Protein AF-A0A9P4U9A2-F1 (afdb_monomer)

Solvent-accessible surface area (backbone atoms only — not comparable to full-atom values): 6179 Å² total; per-residue (Å²): 123,96,79,44,73,64,59,54,56,52,58,52,50,50,51,58,50,47,57,53,48,31,70,70,30,46,90,74,76,46,86,56,72,49,79,70,77,76,58,55,57,68,71,90,32,70,86,31,84,84,61,75,73,58,88,86,41,93,58,47,94,47,39,70,64,50,41,39,43,41,56,56,52,72,94,65,78,58,42,54,50,68,63,49,51,52,52,51,51,56,44,56,73,67,67,59,70,60,62,85

Nearest PDB structures (foldseek):
  5cpb-assembly1_B  TM=4.086E-01  e=3.428E+00  Mycobacterium tuberculosis
  2qhx-assembly1_C  TM=4.168E-01  e=8.628E+00  Leishmania major

pLDDT: mean 91.44, std 7.55, range [52.72, 98.25]

Structure (mmCIF, N/CA/C/O backbone):
data_AF-A0A9P4U9A2-F1
#
_entry.id   AF-A0A9P4U9A2-F1
#
loop_
_atom_site.group_PDB
_atom_site.id
_atom_site.type_symbol
_atom_site.label_atom_id
_atom_site.label_alt_id
_atom_site.label_comp_id
_atom_site.label_asym_id
_atom_site.label_entity_id
_atom_site.label_seq_id
_atom_site.pdbx_PDB_ins_code
_atom_site.Cartn_x
_atom_site.Cartn_y
_atom_site.Cartn_z
_atom_site.occupancy
_atom_site.B_iso_or_equiv
_atom_site.auth_seq_id
_atom_site.auth_comp_id
_atom_site.auth_asym_id
_atom_site.auth_atom_id
_atom_site.pdbx_PDB_model_num
ATOM 1 N N . MET A 1 1 ? -3.077 7.133 -17.697 1.00 52.72 1 MET A N 1
ATOM 2 C CA . MET A 1 1 ? -1.896 6.256 -17.504 1.00 52.72 1 MET A CA 1
ATOM 3 C C . MET A 1 1 ? -2.244 4.885 -18.072 1.00 52.72 1 MET A C 1
ATOM 5 O O . MET A 1 1 ? -2.992 4.159 -17.432 1.00 52.72 1 MET A O 1
ATOM 9 N N . LEU A 1 2 ? -1.805 4.577 -19.296 1.00 57.62 2 LEU A N 1
ATOM 10 C CA . LEU A 1 2 ? -2.383 3.511 -20.139 1.00 57.62 2 LEU A CA 1
ATOM 11 C C . LEU A 1 2 ? -2.090 2.068 -19.661 1.00 57.62 2 LEU A C 1
ATOM 13 O O . LEU A 1 2 ? -2.616 1.118 -20.219 1.00 57.62 2 LEU A O 1
ATOM 17 N N . TRP A 1 3 ? -1.278 1.892 -18.615 1.00 72.56 3 TRP A N 1
ATOM 18 C CA . TRP A 1 3 ? -0.719 0.594 -18.195 1.00 72.56 3 TRP A CA 1
ATOM 19 C C . TRP A 1 3 ? -0.949 0.230 -16.724 1.00 72.56 3 TRP A C 1
ATOM 21 O O . TRP A 1 3 ? -0.46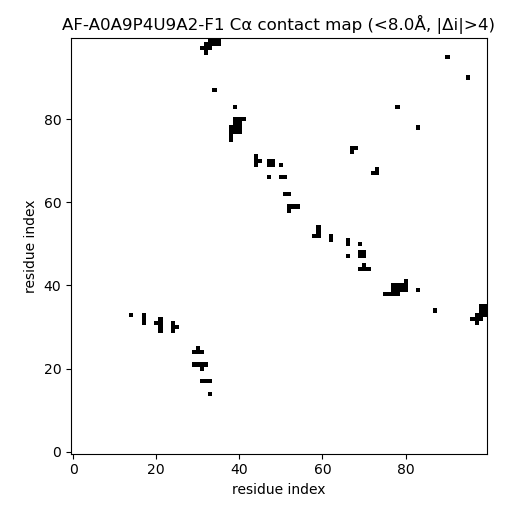5 -0.790 -16.252 1.00 72.56 3 TRP A O 1
ATOM 31 N N . GLN A 1 4 ? -1.719 1.028 -15.982 1.00 82.62 4 GLN A N 1
ATOM 32 C CA . GLN A 1 4 ? -2.180 0.671 -14.627 1.00 82.62 4 GLN A CA 1
ATOM 33 C C . GLN A 1 4 ? -3.577 0.031 -14.658 1.00 82.62 4 GLN A C 1
ATOM 35 O O . GLN A 1 4 ? -4.318 0.108 -13.681 1.00 82.62 4 GLN A O 1
ATOM 40 N N . VAL A 1 5 ? -3.952 -0.565 -15.795 1.00 86.50 5 VAL A N 1
ATOM 41 C CA . VAL A 1 5 ? -5.320 -1.025 -16.085 1.00 86.50 5 VAL A CA 1
ATOM 42 C C . VAL A 1 5 ? -5.785 -2.100 -15.109 1.00 86.50 5 VAL A C 1
ATOM 44 O O . VAL A 1 5 ? -6.959 -2.135 -14.777 1.00 86.50 5 VAL A O 1
ATOM 47 N N . THR A 1 6 ? -4.887 -2.937 -14.593 1.00 90.25 6 THR A N 1
ATOM 48 C CA . THR A 1 6 ? -5.224 -3.910 -13.543 1.00 90.25 6 THR A CA 1
ATOM 49 C C . THR A 1 6 ? -5.057 -3.310 -12.149 1.00 90.25 6 THR A C 1
ATOM 51 O O . THR A 1 6 ? -5.930 -3.444 -11.297 1.00 90.25 6 THR A O 1
ATOM 54 N N . TYR A 1 7 ? -3.964 -2.584 -11.915 1.00 90.31 7 TYR A N 1
ATOM 55 C CA . TYR A 1 7 ? -3.633 -2.034 -10.603 1.00 90.31 7 TYR A CA 1
ATOM 56 C C . TYR A 1 7 ? -4.675 -1.036 -10.079 1.00 90.31 7 TYR A C 1
ATOM 58 O O . TYR A 1 7 ? -5.090 -1.134 -8.925 1.00 90.31 7 TYR A O 1
ATOM 66 N N . ALA A 1 8 ? -5.108 -0.077 -10.904 1.00 91.88 8 ALA A N 1
ATOM 67 C CA . ALA A 1 8 ? -6.004 0.989 -10.462 1.00 91.88 8 ALA A CA 1
ATOM 68 C C . ALA A 1 8 ? -7.408 0.471 -10.086 1.00 91.88 8 ALA A C 1
ATOM 70 O O . ALA A 1 8 ? -7.862 0.793 -8.984 1.00 91.88 8 ALA A O 1
ATOM 71 N N . PRO A 1 9 ? -8.074 -0.382 -10.893 1.00 94.75 9 PRO A N 1
ATOM 72 C CA . PRO A 1 9 ? -9.318 -1.023 -10.477 1.00 94.75 9 PRO A CA 1
ATOM 73 C C . PRO A 1 9 ? -9.153 -1.874 -9.222 1.00 94.75 9 PRO A C 1
ATOM 75 O O . PRO A 1 9 ? -9.977 -1.753 -8.325 1.00 94.75 9 PRO A O 1
ATOM 78 N N . LEU A 1 10 ? -8.066 -2.650 -9.087 1.00 95.88 10 LEU A N 1
ATOM 79 C CA . LEU A 1 10 ? -7.815 -3.432 -7.869 1.00 95.88 10 LEU A CA 1
ATOM 80 C C . LEU A 1 10 ? -7.714 -2.537 -6.626 1.00 95.88 10 LEU A C 1
ATOM 82 O O . LEU A 1 10 ? -8.320 -2.834 -5.597 1.00 95.88 10 LEU A O 1
ATOM 86 N N . LYS A 1 11 ? -6.989 -1.414 -6.714 1.00 94.62 11 LYS A N 1
ATOM 87 C CA . LYS A 1 11 ? -6.915 -0.435 -5.620 1.00 94.62 11 LYS A CA 1
ATOM 88 C C . LYS A 1 11 ? -8.280 0.162 -5.287 1.00 94.62 11 LYS A C 1
ATOM 90 O O . LYS A 1 11 ? -8.571 0.342 -4.109 1.00 94.62 11 LYS A O 1
ATOM 95 N N . ARG A 1 12 ? -9.132 0.400 -6.287 1.00 94.75 12 ARG A N 1
ATOM 96 C CA . ARG A 1 12 ? -10.502 0.877 -6.072 1.00 94.75 12 ARG A CA 1
ATOM 97 C C . ARG A 1 12 ? -11.400 -0.189 -5.440 1.00 94.75 12 ARG A C 1
ATOM 99 O O . ARG A 1 12 ? -12.172 0.125 -4.538 1.00 94.75 12 ARG A O 1
ATOM 106 N N . SER A 1 13 ? -11.282 -1.446 -5.861 1.00 97.00 13 SER A N 1
ATOM 107 C CA . SER A 1 13 ? -12.027 -2.573 -5.288 1.00 97.00 13 SER A CA 1
ATOM 108 C C . SER A 1 13 ? -11.717 -2.779 -3.805 1.00 97.00 13 SER A C 1
ATOM 110 O O . SER A 1 13 ? -12.618 -3.121 -3.043 1.00 97.00 13 SER A O 1
ATOM 112 N N . LEU A 1 14 ? -10.481 -2.507 -3.369 1.00 96.62 14 LEU A N 1
ATOM 113 C CA . LEU A 1 14 ? -10.126 -2.527 -1.945 1.00 96.62 14 LEU A CA 1
ATOM 114 C C . LEU A 1 14 ? -10.901 -1.491 -1.120 1.00 96.62 14 LEU A C 1
ATOM 116 O O . LEU A 1 14 ? -11.171 -1.743 0.051 1.00 96.62 14 LEU A O 1
ATOM 120 N N . GLU A 1 15 ? -11.298 -0.359 -1.709 1.00 95.69 15 GLU A N 1
ATOM 121 C CA . GLU A 1 15 ? -12.148 0.615 -1.015 1.00 95.69 15 GLU A CA 1
ATOM 122 C C . GLU A 1 15 ? -13.538 0.038 -0.747 1.00 95.69 15 GLU A C 1
ATOM 124 O O . GLU A 1 15 ? -14.012 0.070 0.386 1.00 95.69 15 GLU A O 1
ATOM 129 N N . ILE A 1 16 ? -14.144 -0.575 -1.769 1.00 96.56 16 ILE A N 1
ATOM 130 C CA . ILE A 1 16 ? -15.455 -1.228 -1.659 1.00 96.56 16 ILE A CA 1
ATOM 131 C C . ILE A 1 16 ? -15.397 -2.355 -0.621 1.00 96.56 16 ILE A C 1
ATOM 133 O O . ILE A 1 16 ? -16.291 -2.479 0.218 1.00 96.56 16 ILE A O 1
ATOM 137 N N . LEU A 1 17 ? -14.334 -3.163 -0.644 1.00 97.00 17 LEU A N 1
ATOM 138 C CA . LEU A 1 17 ? -14.119 -4.218 0.343 1.00 97.00 17 LEU A CA 1
ATOM 139 C C . LEU A 1 17 ? -14.014 -3.644 1.764 1.00 97.00 17 LEU A C 1
ATOM 141 O O . LEU A 1 17 ? -14.680 -4.138 2.673 1.00 97.00 17 LEU A O 1
ATOM 145 N N . GLY A 1 18 ? -13.220 -2.588 1.953 1.00 96.50 18 GLY A N 1
ATOM 146 C CA . GLY A 1 18 ? -13.058 -1.919 3.244 1.00 96.50 18 GLY A CA 1
ATOM 147 C C . GLY A 1 18 ? -14.371 -1.359 3.795 1.00 96.50 18 GLY A C 1
ATOM 148 O O . GLY A 1 18 ? -14.640 -1.496 4.989 1.00 96.50 18 GLY A O 1
ATOM 149 N N . ASP A 1 19 ? -15.217 -0.792 2.933 1.00 95.19 19 ASP A N 1
ATOM 150 C CA . ASP A 1 19 ? -16.529 -0.264 3.317 1.00 95.19 19 ASP A CA 1
ATOM 151 C C . ASP A 1 19 ? -17.491 -1.365 3.774 1.00 95.19 19 ASP A C 1
ATOM 153 O O . ASP A 1 19 ? -18.146 -1.224 4.810 1.00 95.19 19 ASP A O 1
ATOM 157 N N . ASN A 1 20 ? -17.508 -2.499 3.071 1.00 97.06 20 ASN A N 1
ATOM 158 C CA . ASN A 1 20 ? -18.311 -3.655 3.464 1.00 97.06 20 ASN A CA 1
ATOM 159 C C . ASN A 1 20 ? -17.834 -4.258 4.791 1.00 97.06 20 ASN A C 1
ATOM 161 O O . ASN A 1 20 ? -18.646 -4.5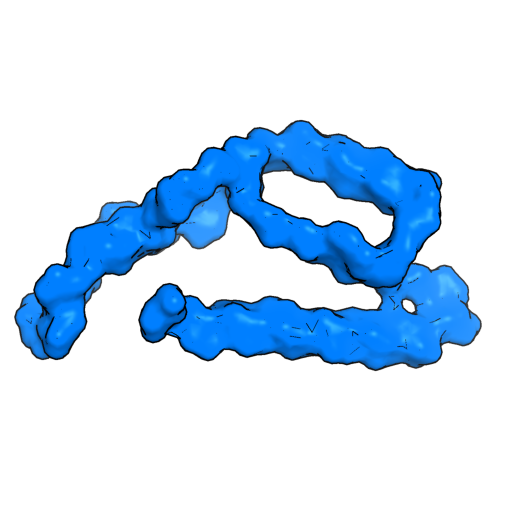07 5.686 1.00 97.06 20 ASN A O 1
ATOM 165 N N . LEU A 1 21 ? -16.521 -4.458 4.948 1.00 97.81 21 LEU A N 1
ATOM 166 C CA . LEU A 1 21 ? -15.946 -5.003 6.180 1.00 97.81 21 LEU A CA 1
ATOM 167 C C . LEU A 1 21 ? -16.255 -4.115 7.382 1.00 97.81 21 LEU A C 1
ATOM 169 O O . LEU A 1 21 ? -16.576 -4.628 8.449 1.00 97.81 21 LEU A O 1
ATOM 173 N N . ARG A 1 22 ? -16.233 -2.790 7.213 1.00 96.31 22 ARG A N 1
ATOM 174 C CA . ARG A 1 22 ? -16.550 -1.858 8.297 1.00 96.31 22 ARG A CA 1
ATOM 175 C C . ARG A 1 22 ? -17.957 -2.070 8.842 1.00 96.31 22 ARG A C 1
ATOM 177 O O . ARG A 1 22 ? -18.116 -2.177 10.049 1.00 96.31 22 ARG A O 1
ATOM 184 N N . LEU A 1 23 ? -18.961 -2.189 7.974 1.00 96.12 23 LEU A N 1
ATOM 185 C CA . LEU A 1 23 ? -20.343 -2.420 8.408 1.00 96.12 23 LEU A CA 1
ATOM 186 C C . LEU A 1 23 ? -20.515 -3.780 9.096 1.00 96.12 23 LEU A C 1
ATOM 188 O O . LEU A 1 23 ? -21.256 -3.893 10.068 1.00 96.12 23 LEU A O 1
ATOM 192 N N . LYS A 1 24 ? -19.830 -4.815 8.601 1.00 97.44 24 LYS A N 1
ATOM 193 C CA . LYS A 1 24 ? -19.962 -6.184 9.119 1.00 97.44 24 LYS A CA 1
ATOM 194 C C . LYS A 1 24 ? -19.189 -6.428 10.413 1.00 97.44 24 LYS A C 1
ATOM 196 O O . LYS A 1 24 ? -19.595 -7.283 11.191 1.00 97.44 24 LYS A O 1
ATOM 201 N N . LEU A 1 25 ? -18.098 -5.697 10.641 1.00 97.88 25 LEU A N 1
ATOM 202 C CA . LEU A 1 25 ? -17.199 -5.919 11.774 1.00 97.88 25 LEU A CA 1
ATOM 203 C C . LEU A 1 25 ? -17.453 -4.995 12.977 1.00 97.88 25 LEU A C 1
ATOM 205 O O . LEU A 1 25 ? -16.960 -5.278 14.069 1.00 97.88 25 LEU A O 1
ATOM 209 N N . VAL A 1 26 ? -18.279 -3.954 12.820 1.00 96.19 26 VAL A N 1
ATOM 210 C CA . VAL A 1 26 ? -18.716 -3.075 13.925 1.00 96.19 26 VAL A CA 1
ATOM 211 C C . VAL A 1 26 ? -19.288 -3.842 15.130 1.00 96.19 26 VAL A C 1
ATOM 213 O O . VAL A 1 26 ? -18.865 -3.532 16.244 1.00 96.19 26 VAL A O 1
ATOM 216 N N . PRO A 1 27 ? -20.162 -4.864 14.975 1.00 97.62 27 PRO A N 1
ATOM 217 C CA . PRO A 1 27 ? -20.700 -5.619 16.115 1.00 97.62 27 PRO A CA 1
ATOM 218 C C . PRO A 1 27 ? -19.640 -6.357 16.943 1.00 97.62 27 PRO A C 1
ATOM 220 O O . PRO A 1 27 ? -19.888 -6.698 18.094 1.00 97.62 27 PRO A O 1
ATOM 223 N N . PHE A 1 28 ? -18.456 -6.586 16.373 1.00 97.81 28 PHE A N 1
ATOM 224 C CA . PHE A 1 28 ? -17.335 -7.250 17.036 1.00 97.81 28 PHE A CA 1
ATOM 225 C C . PHE A 1 28 ? -16.343 -6.256 17.661 1.00 97.81 28 PHE A C 1
ATOM 227 O O . PHE A 1 28 ? -15.276 -6.659 18.113 1.00 97.81 28 PHE A O 1
ATOM 234 N N . GLY A 1 29 ? -16.648 -4.952 17.652 1.00 96.19 29 GLY A N 1
ATOM 235 C CA . GLY A 1 29 ? -15.751 -3.913 18.165 1.00 96.19 29 GLY A CA 1
ATOM 236 C C . GLY A 1 29 ? -14.496 -3.692 17.311 1.00 96.19 29 GLY A C 1
ATOM 237 O O . GLY A 1 29 ? -13.541 -3.069 17.770 1.00 96.19 29 GLY A O 1
ATOM 238 N N . VAL A 1 30 ? -14.471 -4.186 16.068 1.00 96.75 30 VAL A N 1
ATOM 239 C CA . VAL A 1 30 ? -13.309 -4.080 15.175 1.00 96.75 30 VAL A CA 1
ATOM 240 C C . VAL A 1 30 ? -13.444 -2.857 14.267 1.00 96.75 30 VAL A C 1
ATOM 242 O O . VAL A 1 30 ? -14.376 -2.746 13.468 1.00 96.75 30 VAL A O 1
ATOM 245 N N . LYS A 1 31 ? -12.469 -1.942 14.344 1.00 94.62 31 LYS A N 1
ATOM 246 C CA . LYS A 1 31 ? -12.389 -0.760 13.474 1.00 94.62 31 LYS A CA 1
ATOM 247 C C . LYS A 1 31 ? -11.605 -1.079 12.199 1.00 94.62 31 LYS A C 1
ATOM 249 O O . LYS A 1 31 ? -10.423 -1.402 12.254 1.00 94.62 31 LYS A O 1
ATOM 254 N N . VAL A 1 32 ? -12.244 -0.901 11.042 1.00 96.38 32 VAL A N 1
ATOM 255 C CA . VAL A 1 32 ? -11.602 -1.019 9.722 1.00 96.38 32 VAL A CA 1
ATOM 256 C C . VAL A 1 32 ? -11.287 0.369 9.169 1.00 96.38 32 VAL A C 1
ATOM 258 O O . VAL A 1 32 ? -12.181 1.209 9.015 1.00 96.38 32 VAL A O 1
ATOM 261 N N . VAL A 1 33 ? -10.017 0.597 8.839 1.00 96.75 33 VAL A N 1
ATOM 262 C CA . VAL A 1 33 ? -9.499 1.863 8.309 1.00 96.75 33 VAL A CA 1
ATOM 263 C C . VAL A 1 33 ? -8.788 1.603 6.988 1.00 96.75 33 VAL A C 1
ATOM 265 O O . VAL A 1 33 ? -7.986 0.676 6.890 1.00 96.75 33 VAL A O 1
ATOM 268 N N . LEU A 1 34 ? -9.060 2.437 5.986 1.00 96.94 34 LEU A N 1
ATOM 269 C CA . LEU A 1 34 ? -8.331 2.421 4.724 1.00 96.94 34 LEU A CA 1
ATOM 270 C C . LEU A 1 34 ? -7.339 3.587 4.672 1.00 96.94 34 LEU A C 1
ATOM 272 O O . LEU A 1 34 ? -7.744 4.745 4.737 1.00 96.94 34 LEU A O 1
ATOM 276 N N . ILE A 1 35 ? -6.057 3.270 4.508 1.00 96.88 35 ILE A N 1
ATOM 277 C CA . ILE A 1 35 ? -4.993 4.267 4.358 1.00 96.88 35 ILE A CA 1
ATOM 278 C C . ILE A 1 35 ? -4.711 4.460 2.866 1.00 96.88 35 ILE A C 1
ATOM 280 O O . ILE A 1 35 ? -4.312 3.520 2.174 1.00 96.88 35 ILE A O 1
ATOM 284 N N . ILE A 1 36 ? -4.916 5.675 2.369 1.00 94.44 36 ILE A N 1
ATOM 285 C CA . ILE A 1 36 ? -4.654 6.074 0.989 1.00 94.44 36 ILE A CA 1
ATOM 286 C C . ILE A 1 36 ? -3.231 6.606 0.898 1.00 94.44 36 ILE A C 1
ATOM 288 O O . ILE A 1 36 ? -2.897 7.701 1.343 1.00 94.44 36 ILE A O 1
ATOM 292 N N . THR A 1 37 ? -2.373 5.797 0.293 1.00 93.94 37 THR A N 1
ATOM 293 C C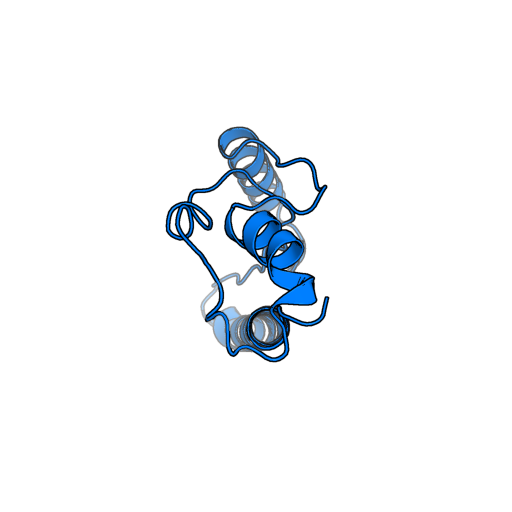A . THR A 1 37 ? -0.940 6.068 0.227 1.00 93.94 37 THR A CA 1
ATOM 294 C C . THR A 1 37 ? -0.557 6.731 -1.090 1.00 93.94 37 THR A C 1
ATOM 296 O O . THR A 1 37 ? -0.872 6.222 -2.166 1.00 93.94 37 THR A O 1
ATOM 299 N N . GLY A 1 38 ? 0.167 7.848 -0.994 1.00 91.38 38 GLY A N 1
ATOM 300 C CA . GLY A 1 38 ? 0.872 8.460 -2.121 1.00 91.38 38 GLY A CA 1
ATOM 301 C C . GLY A 1 38 ? 2.183 7.738 -2.458 1.00 91.38 38 GLY A C 1
ATOM 302 O O . GLY A 1 38 ? 2.354 6.548 -2.197 1.00 91.38 38 GLY A O 1
ATOM 303 N N . ALA A 1 39 ? 3.144 8.456 -3.038 1.00 92.12 39 ALA A N 1
ATOM 304 C CA . ALA A 1 39 ? 4.461 7.897 -3.334 1.00 92.12 39 ALA A CA 1
ATOM 305 C C . ALA A 1 39 ? 5.308 7.772 -2.052 1.00 92.12 39 ALA A C 1
ATOM 307 O O . ALA A 1 39 ? 5.657 8.772 -1.428 1.00 92.12 39 ALA A O 1
ATOM 308 N N . VAL A 1 40 ? 5.661 6.540 -1.672 1.00 94.81 40 VAL A N 1
ATOM 309 C CA . VAL A 1 40 ? 6.512 6.227 -0.509 1.00 94.81 40 VAL A CA 1
ATOM 310 C C . VAL A 1 40 ? 7.693 5.377 -0.964 1.00 94.81 40 VAL A C 1
ATOM 312 O O . VAL A 1 40 ? 7.554 4.504 -1.830 1.00 94.81 40 VAL A O 1
ATOM 315 N N . GLU A 1 41 ? 8.862 5.623 -0.384 1.00 93.56 41 GLU A N 1
ATOM 316 C CA . GLU A 1 41 ? 10.051 4.811 -0.608 1.00 93.56 41 GLU A CA 1
ATOM 317 C C . GLU A 1 41 ? 9.817 3.371 -0.144 1.00 93.56 41 GLU A C 1
ATOM 319 O O . GLU A 1 41 ? 9.568 3.082 1.025 1.00 93.56 41 GLU A O 1
ATOM 324 N N . SER A 1 42 ? 9.871 2.437 -1.088 1.00 91.75 42 SER A N 1
ATOM 325 C CA . SER A 1 42 ? 9.624 1.021 -0.837 1.00 91.75 42 SER A CA 1
ATOM 326 C C . SER A 1 42 ? 10.360 0.160 -1.858 1.00 91.75 42 SER A C 1
ATOM 328 O O . SER A 1 42 ? 10.878 0.655 -2.858 1.00 91.75 42 SER A O 1
ATOM 330 N N . LYS A 1 43 ? 10.374 -1.154 -1.626 1.00 91.62 43 LYS A N 1
ATOM 331 C CA . LYS A 1 43 ? 10.977 -2.130 -2.542 1.00 91.62 43 LYS A CA 1
ATOM 332 C C . LYS A 1 43 ? 10.039 -2.570 -3.677 1.00 91.62 43 LYS A C 1
ATOM 334 O O . LYS A 1 43 ? 10.372 -3.488 -4.407 1.00 91.62 43 LYS A O 1
ATOM 339 N N . VAL A 1 44 ? 8.878 -1.933 -3.869 1.00 89.00 44 VAL A N 1
ATOM 340 C CA . VAL A 1 44 ? 7.880 -2.381 -4.869 1.00 89.00 44 VAL A CA 1
ATOM 341 C C . VAL A 1 44 ? 8.417 -2.400 -6.310 1.00 89.00 44 VAL A C 1
ATOM 343 O O . VAL A 1 44 ? 7.923 -3.151 -7.139 1.00 89.00 44 VAL A O 1
ATOM 346 N N . HIS A 1 45 ? 9.461 -1.618 -6.595 1.00 87.81 45 HIS A N 1
ATOM 347 C CA . HIS A 1 45 ? 10.097 -1.525 -7.912 1.00 87.81 45 HIS A CA 1
ATOM 348 C C . HIS A 1 45 ? 11.440 -2.275 -8.015 1.00 87.81 45 HIS A C 1
ATOM 350 O O . HIS A 1 45 ? 12.115 -2.169 -9.036 1.00 87.81 45 HIS A O 1
ATOM 356 N N . SER A 1 46 ? 11.867 -3.035 -6.994 1.00 86.38 46 SER A N 1
ATOM 357 C CA . SER A 1 46 ? 13.205 -3.659 -6.993 1.00 86.38 46 SER A CA 1
ATOM 358 C C . SER A 1 46 ? 13.368 -4.816 -7.981 1.00 86.38 46 SER A C 1
ATOM 360 O O . SER A 1 46 ? 14.491 -5.210 -8.267 1.00 86.38 46 SER A O 1
ATOM 362 N N . TYR A 1 47 ? 12.270 -5.359 -8.507 1.00 83.31 47 TYR A N 1
ATOM 363 C CA . TYR A 1 47 ? 12.263 -6.577 -9.327 1.00 83.31 47 TYR A CA 1
ATOM 364 C C . TYR A 1 47 ? 12.308 -6.318 -10.842 1.00 83.31 47 TYR A C 1
ATOM 366 O O . TYR A 1 47 ? 12.191 -7.254 -11.625 1.00 83.31 47 TYR A O 1
ATOM 374 N N . HIS A 1 48 ? 12.446 -5.060 -11.274 1.00 80.12 48 HIS A N 1
ATOM 375 C CA . HIS A 1 48 ? 12.282 -4.669 -12.682 1.00 80.12 48 HIS A CA 1
ATOM 376 C C . HIS A 1 48 ? 13.508 -3.959 -13.276 1.00 80.12 48 HIS A C 1
ATOM 378 O O . HIS A 1 48 ? 13.378 -3.160 -14.202 1.00 80.12 48 HIS A O 1
ATOM 384 N N . GLN A 1 49 ? 14.705 -4.207 -12.736 1.00 71.81 49 GLN A N 1
ATOM 385 C CA . GLN A 1 49 ? 15.919 -3.493 -13.153 1.00 71.81 49 GLN A CA 1
ATOM 386 C C . GLN A 1 49 ? 16.307 -3.765 -14.617 1.00 71.81 49 GLN A C 1
ATOM 388 O O . GLN A 1 49 ? 16.730 -2.835 -15.307 1.00 71.81 49 GLN A O 1
ATOM 393 N N . GLU A 1 50 ? 16.074 -4.989 -15.095 1.00 78.75 50 GLU A N 1
ATOM 394 C CA . GLU A 1 50 ? 16.386 -5.456 -16.457 1.00 78.75 50 GLU A CA 1
ATOM 395 C C . GLU A 1 50 ? 15.143 -5.560 -17.356 1.00 78.75 50 GLU A C 1
ATOM 397 O O . GLU A 1 50 ? 15.134 -6.275 -18.354 1.00 78.75 50 GLU A O 1
ATOM 402 N N . TRP A 1 51 ? 14.052 -4.878 -16.997 1.00 81.88 51 TRP A N 1
ATOM 403 C CA . TRP A 1 51 ? 12.819 -4.970 -17.771 1.00 81.88 51 TRP A CA 1
ATOM 404 C C . TRP A 1 51 ? 12.991 -4.340 -19.164 1.00 81.88 51 TRP A C 1
ATOM 406 O O . TRP A 1 51 ? 13.381 -3.175 -19.273 1.00 81.88 51 TRP A O 1
ATOM 416 N N . LYS A 1 52 ? 12.673 -5.115 -20.207 1.00 86.12 52 LYS A N 1
ATOM 417 C CA . LYS A 1 52 ? 12.676 -4.717 -21.619 1.00 86.12 52 LYS A CA 1
ATOM 418 C C . LYS A 1 52 ? 11.440 -5.298 -22.315 1.00 86.12 52 LYS A C 1
ATOM 420 O O . LYS A 1 52 ? 10.995 -6.395 -21.967 1.00 86.12 52 LYS A O 1
ATOM 425 N N . LEU A 1 53 ? 10.871 -4.577 -23.276 1.00 88.19 53 LEU A N 1
ATOM 426 C CA . LEU A 1 53 ? 9.826 -5.115 -24.138 1.00 88.19 53 LEU A CA 1
ATOM 427 C C . LEU A 1 53 ? 10.431 -6.046 -25.200 1.00 88.19 53 LEU A C 1
ATOM 429 O O . LEU A 1 53 ? 11.565 -5.850 -25.633 1.00 88.19 53 LEU A O 1
ATOM 433 N N . PRO A 1 54 ? 9.669 -7.046 -25.673 1.00 91.00 54 PRO A N 1
ATOM 434 C CA . PRO A 1 54 ? 10.018 -7.745 -26.900 1.00 91.00 54 PRO A CA 1
ATOM 435 C C . PRO A 1 54 ? 10.110 -6.751 -28.061 1.00 91.00 54 PRO A C 1
ATOM 437 O O . PRO A 1 54 ? 9.227 -5.904 -28.209 1.00 91.00 54 PRO A O 1
ATOM 440 N N . ASP A 1 55 ? 11.118 -6.893 -28.921 1.00 89.81 55 ASP A N 1
ATOM 441 C CA . ASP A 1 55 ? 11.322 -5.979 -30.057 1.00 89.81 55 ASP A CA 1
ATOM 442 C C . ASP A 1 55 ? 10.148 -6.028 -31.061 1.00 89.81 55 ASP A C 1
ATOM 444 O O . ASP A 1 55 ? 9.884 -5.066 -31.776 1.00 89.81 55 ASP A O 1
ATOM 448 N N . THR A 1 56 ? 9.381 -7.124 -31.069 1.00 94.88 56 THR A N 1
ATOM 449 C CA . THR A 1 56 ? 8.155 -7.296 -31.869 1.00 94.88 56 THR A CA 1
ATOM 450 C C . THR A 1 56 ? 6.911 -6.656 -31.240 1.00 94.88 56 THR A C 1
ATOM 452 O O . THR A 1 56 ? 5.806 -6.808 -31.759 1.00 94.88 56 THR A O 1
ATOM 455 N N . SER A 1 57 ? 7.042 -5.995 -30.088 1.00 92.19 57 SER A N 1
ATOM 456 C CA . SER A 1 57 ? 5.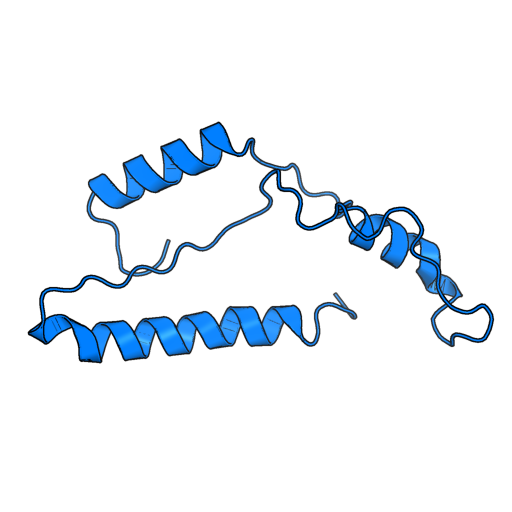921 -5.374 -29.386 1.00 92.19 57 SER A CA 1
ATOM 457 C C . SER A 1 57 ? 5.383 -4.168 -30.151 1.00 92.19 57 SER A C 1
ATOM 459 O O . SER A 1 57 ? 6.125 -3.248 -30.490 1.00 92.19 57 SER A O 1
ATOM 461 N N . LEU A 1 58 ? 4.057 -4.091 -30.292 1.00 92.12 58 LEU A N 1
ATOM 462 C CA . LEU A 1 58 ? 3.367 -2.897 -30.805 1.00 92.12 58 LEU A CA 1
ATOM 463 C C . LEU A 1 58 ? 3.640 -1.638 -29.963 1.00 92.12 58 LEU A C 1
ATOM 465 O O . LEU A 1 58 ? 3.421 -0.522 -30.424 1.00 92.12 58 LEU A O 1
ATOM 469 N N . TYR A 1 59 ? 4.115 -1.810 -28.726 1.00 90.25 59 TYR A N 1
ATOM 470 C CA . TYR A 1 59 ? 4.385 -0.727 -27.785 1.00 90.25 59 TYR A CA 1
ATOM 471 C C . TYR A 1 59 ? 5.874 -0.400 -27.630 1.00 90.25 59 TYR A C 1
ATOM 473 O O . TYR A 1 59 ? 6.225 0.344 -26.715 1.00 90.25 59 TYR A O 1
ATOM 481 N N . VAL A 1 60 ? 6.748 -0.932 -28.494 1.00 91.44 60 VAL A N 1
ATOM 482 C CA . VAL A 1 60 ? 8.205 -0.715 -28.412 1.00 91.44 60 VAL A CA 1
ATOM 483 C C . VAL A 1 60 ? 8.576 0.775 -28.398 1.00 91.44 60 VAL A C 1
ATOM 485 O O . VAL A 1 60 ? 9.456 1.187 -27.650 1.00 91.44 60 VAL A O 1
ATOM 488 N N . VAL A 1 61 ? 7.815 1.619 -29.107 1.00 91.44 61 VAL A N 1
ATOM 489 C CA . VAL A 1 61 ? 8.005 3.084 -29.131 1.00 91.44 61 VAL A CA 1
ATOM 490 C C . VAL A 1 61 ? 7.823 3.759 -27.762 1.00 91.44 61 VAL A C 1
ATOM 492 O O . VAL A 1 61 ? 8.270 4.884 -27.569 1.00 91.44 61 VAL A O 1
ATOM 495 N N . PHE A 1 62 ? 7.184 3.085 -26.800 1.00 89.69 62 PHE A N 1
ATOM 496 C CA . PHE A 1 62 ? 6.966 3.575 -25.435 1.00 89.69 62 PHE A CA 1
ATOM 497 C C . PHE A 1 62 ? 7.852 2.877 -24.392 1.00 89.69 62 PHE A C 1
ATOM 499 O O . PHE A 1 62 ? 7.679 3.122 -23.194 1.00 89.69 62 PHE A O 1
ATOM 506 N N . GLU A 1 63 ? 8.791 2.022 -24.811 1.00 89.81 63 GLU A N 1
ATOM 507 C CA . GLU A 1 63 ? 9.642 1.222 -23.922 1.00 89.81 63 GLU A CA 1
ATOM 508 C C . GLU A 1 63 ? 10.306 2.063 -22.828 1.00 89.81 63 GLU A C 1
ATOM 510 O O . GLU A 1 63 ? 10.219 1.719 -21.652 1.00 89.81 63 GLU A O 1
ATOM 515 N N . GLU A 1 64 ? 10.889 3.208 -23.182 1.00 89.12 64 GLU A N 1
ATOM 516 C CA . GLU A 1 64 ? 11.558 4.084 -22.217 1.00 89.12 64 GLU A CA 1
ATOM 517 C C . GLU A 1 64 ? 10.616 4.521 -21.081 1.00 89.12 64 GLU A C 1
ATOM 519 O O . GLU A 1 64 ? 10.981 4.478 -19.902 1.00 89.12 64 GLU A O 1
ATOM 524 N N . SER A 1 65 ? 9.377 4.897 -21.419 1.00 88.31 65 SER A N 1
ATOM 525 C CA . SER A 1 65 ? 8.367 5.316 -20.439 1.00 88.31 65 SER A CA 1
ATOM 526 C C . SER A 1 65 ? 7.980 4.176 -19.499 1.00 88.31 65 SER A C 1
ATOM 528 O O . SER A 1 65 ? 7.799 4.386 -18.295 1.00 88.31 65 SER A O 1
ATOM 530 N N . PHE A 1 66 ? 7.873 2.959 -20.031 1.00 86.75 66 PHE A N 1
ATOM 531 C CA . PHE A 1 66 ? 7.604 1.781 -19.221 1.00 86.75 66 PHE A CA 1
ATOM 532 C C . PHE A 1 66 ? 8.776 1.429 -18.312 1.00 86.75 66 PHE A C 1
ATOM 534 O O . PHE A 1 66 ? 8.562 1.220 -17.121 1.00 86.75 66 PHE A O 1
ATOM 541 N N . THR A 1 67 ? 10.001 1.426 -18.833 1.00 88.19 67 THR A N 1
ATOM 542 C CA . THR A 1 67 ? 11.212 1.102 -18.075 1.00 88.19 67 THR A CA 1
ATOM 543 C C . THR A 1 67 ? 11.433 2.094 -16.937 1.00 88.19 67 THR A C 1
ATOM 545 O O . THR A 1 67 ? 11.705 1.677 -15.809 1.00 88.19 67 THR A O 1
ATOM 548 N N . LYS A 1 68 ? 11.232 3.400 -17.179 1.00 88.56 68 LYS A N 1
ATOM 549 C CA . LYS A 1 68 ? 11.242 4.428 -16.123 1.00 88.56 68 LYS A CA 1
ATOM 550 C C . LYS A 1 68 ? 10.235 4.089 -15.028 1.00 88.56 68 LYS A C 1
ATOM 552 O O . LYS A 1 68 ? 10.612 3.939 -13.865 1.00 88.56 68 LYS A O 1
ATOM 557 N N . ARG A 1 69 ? 8.973 3.850 -15.398 1.00 86.62 69 ARG A N 1
ATOM 558 C CA . ARG A 1 69 ? 7.908 3.528 -14.438 1.00 86.62 69 ARG A CA 1
ATOM 559 C C . ARG A 1 69 ? 8.147 2.218 -13.691 1.00 86.62 69 ARG A C 1
ATOM 561 O O . ARG A 1 69 ? 7.852 2.152 -12.497 1.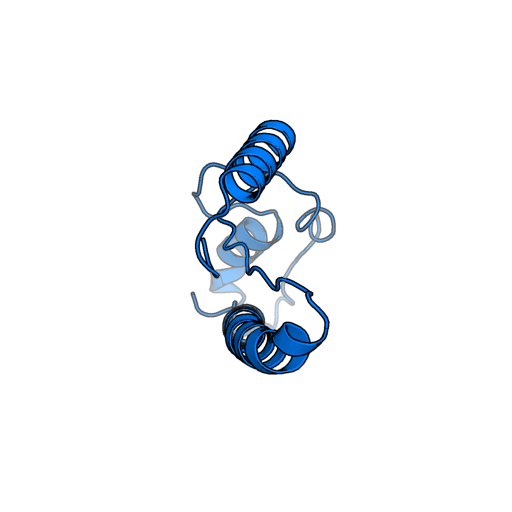00 86.62 69 ARG A O 1
ATOM 568 N N . ALA A 1 70 ? 8.679 1.200 -14.360 1.00 86.31 70 ALA A N 1
ATOM 569 C CA . ALA A 1 70 ? 8.996 -0.101 -13.781 1.00 86.31 70 ALA A CA 1
ATOM 570 C C . ALA A 1 70 ? 10.083 0.023 -12.704 1.00 86.31 70 ALA A C 1
ATOM 572 O O . ALA A 1 70 ? 9.936 -0.547 -11.624 1.00 86.31 70 ALA A O 1
ATOM 573 N N . LYS A 1 71 ? 11.087 0.877 -12.948 1.00 86.88 71 LYS A N 1
ATOM 574 C CA . LYS A 1 71 ? 12.123 1.284 -11.981 1.00 86.88 71 LYS A CA 1
ATOM 575 C C . LYS A 1 71 ? 11.613 2.250 -10.903 1.00 86.88 71 LYS A C 1
ATOM 577 O O . LYS A 1 71 ? 12.351 2.623 -9.996 1.00 86.88 71 LYS A O 1
ATOM 582 N N . GLY A 1 72 ? 10.340 2.632 -10.971 1.00 85.69 72 GLY A N 1
ATOM 583 C CA . GLY A 1 72 ? 9.684 3.528 -10.031 1.00 85.69 72 GLY A CA 1
ATOM 584 C C . GLY A 1 72 ? 9.737 4.998 -10.425 1.00 85.69 72 GLY A C 1
ATOM 585 O O . GLY A 1 72 ? 9.083 5.813 -9.782 1.00 85.69 72 GLY A O 1
ATOM 586 N N . ASP A 1 73 ? 10.415 5.390 -11.488 1.00 86.44 73 ASP A N 1
ATOM 587 C CA . ASP A 1 73 ? 10.376 6.783 -11.906 1.00 86.44 73 ASP A CA 1
ATOM 588 C C . ASP A 1 73 ? 8.997 7.147 -12.485 1.00 86.44 73 ASP A C 1
ATOM 590 O O . ASP A 1 73 ? 8.521 6.593 -13.475 1.00 86.44 73 ASP A O 1
ATOM 594 N N . ASN A 1 74 ? 8.306 8.051 -11.798 1.00 82.56 74 ASN A N 1
ATOM 595 C CA . ASN A 1 74 ? 7.011 8.596 -12.188 1.00 82.56 74 ASN A CA 1
ATOM 596 C C . ASN A 1 74 ? 6.917 10.100 -11.935 1.00 82.56 74 ASN A C 1
ATOM 598 O O . ASN A 1 74 ? 5.808 10.615 -11.782 1.00 82.56 74 ASN A O 1
ATOM 602 N N . GLY A 1 75 ? 8.064 10.773 -11.801 1.00 84.38 75 GLY A N 1
ATOM 603 C CA . GLY A 1 75 ? 8.143 12.207 -11.524 1.00 84.38 75 GLY A CA 1
ATOM 604 C C . GLY A 1 75 ? 7.561 12.654 -10.176 1.00 84.38 75 GLY A C 1
ATOM 605 O O . GLY A 1 75 ? 7.479 13.851 -9.927 1.00 84.38 75 GLY A O 1
ATOM 606 N N . SER A 1 76 ? 7.134 11.733 -9.303 1.00 86.44 76 SER A N 1
ATOM 607 C CA . SER A 1 76 ? 6.593 12.075 -7.982 1.00 86.44 76 SER A CA 1
ATOM 608 C C . SER A 1 76 ? 7.669 11.917 -6.905 1.00 86.44 76 SER A C 1
ATOM 610 O O . SER A 1 76 ? 8.265 10.836 -6.822 1.00 86.44 76 SER A O 1
ATOM 612 N N . PRO A 1 77 ? 7.901 12.930 -6.048 1.00 90.06 77 PRO A N 1
ATOM 613 C CA . PRO A 1 77 ? 8.800 12.777 -4.913 1.00 90.06 77 PRO A CA 1
ATOM 614 C C . PRO A 1 77 ? 8.256 11.697 -3.975 1.00 90.06 77 PRO A C 1
ATOM 616 O O . PRO A 1 77 ? 7.049 11.608 -3.736 1.00 90.06 77 PRO A O 1
ATOM 619 N N . ARG A 1 78 ? 9.151 10.853 -3.463 1.00 91.62 78 ARG A N 1
ATOM 620 C CA . ARG A 1 78 ? 8.795 9.780 -2.535 1.00 91.62 78 ARG A CA 1
ATOM 621 C C . ARG A 1 78 ? 9.018 10.237 -1.108 1.00 91.62 78 ARG A C 1
ATOM 623 O O . ARG A 1 78 ? 10.057 10.800 -0.789 1.00 91.62 78 ARG A O 1
ATOM 630 N N . MET A 1 79 ? 8.049 9.957 -0.249 1.00 95.50 79 MET A N 1
ATOM 631 C CA . MET A 1 79 ? 8.212 10.135 1.186 1.00 95.50 79 MET A CA 1
ATOM 632 C C . MET A 1 79 ? 9.092 9.016 1.752 1.00 95.50 79 MET A C 1
ATOM 634 O O . MET A 1 79 ? 8.879 7.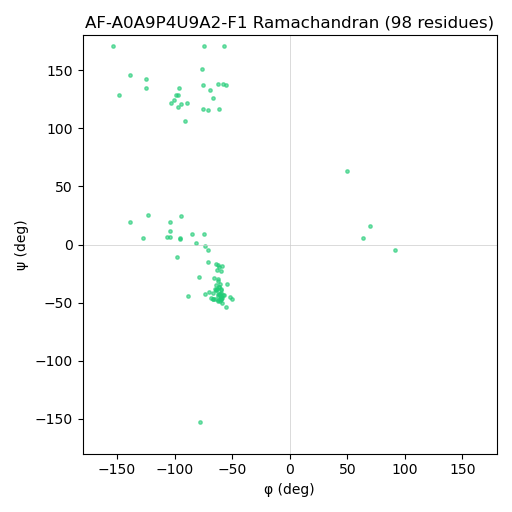846 1.422 1.00 95.50 79 MET A O 1
ATOM 638 N N . ASP A 1 80 ? 10.025 9.362 2.641 1.00 96.62 80 ASP A N 1
ATOM 639 C CA . ASP A 1 80 ? 10.766 8.376 3.430 1.00 96.62 80 ASP A CA 1
ATOM 640 C C . ASP A 1 80 ? 9.796 7.467 4.207 1.00 96.62 80 ASP A C 1
ATOM 642 O O . ASP A 1 80 ? 8.810 7.912 4.807 1.00 96.62 80 ASP A O 1
ATOM 646 N N . LYS A 1 81 ? 10.095 6.168 4.216 1.00 96.25 81 LYS A N 1
ATOM 647 C CA . LYS A 1 81 ? 9.241 5.136 4.814 1.00 96.25 81 LYS A CA 1
ATOM 648 C C . LYS A 1 81 ? 9.036 5.317 6.319 1.00 96.25 81 LYS A C 1
ATOM 650 O O . LYS A 1 81 ? 7.945 5.031 6.809 1.00 96.25 81 LYS A O 1
ATOM 655 N N . GLN A 1 82 ? 10.054 5.775 7.056 1.00 97.81 82 GLN A N 1
ATOM 656 C CA . GLN A 1 82 ? 9.956 5.955 8.509 1.00 97.81 82 GLN A CA 1
ATOM 657 C C . GLN A 1 82 ? 9.090 7.167 8.843 1.00 97.81 82 GLN A C 1
ATOM 659 O O . GLN A 1 82 ? 8.224 7.103 9.714 1.00 97.81 82 GLN A O 1
ATOM 664 N N . T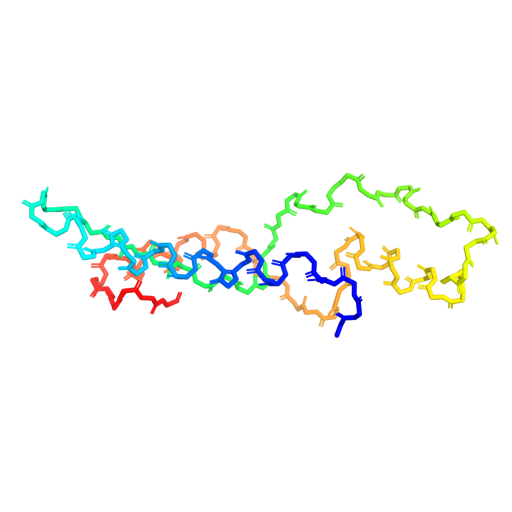HR A 1 83 ? 9.279 8.252 8.101 1.00 97.81 83 THR A N 1
ATOM 665 C CA . THR A 1 83 ? 8.461 9.462 8.178 1.00 97.81 83 THR A CA 1
ATOM 666 C C . THR A 1 83 ? 6.998 9.153 7.858 1.00 97.81 83 THR A C 1
ATOM 668 O O . THR A 1 83 ? 6.110 9.510 8.635 1.00 97.81 83 THR A O 1
ATOM 671 N N . TYR A 1 84 ? 6.744 8.401 6.782 1.00 97.69 84 TYR A N 1
ATOM 672 C CA . TYR A 1 84 ? 5.404 7.939 6.420 1.00 97.69 84 TYR A CA 1
ATOM 673 C C . TYR A 1 84 ? 4.762 7.098 7.531 1.00 97.69 84 TYR A C 1
ATOM 675 O O . TYR A 1 84 ? 3.645 7.390 7.960 1.00 97.69 84 TYR A O 1
ATOM 683 N N . ALA A 1 85 ? 5.475 6.087 8.041 1.00 97.81 85 ALA A N 1
ATOM 684 C CA . ALA A 1 85 ? 4.970 5.200 9.087 1.00 97.81 85 ALA A CA 1
ATOM 685 C C . ALA A 1 85 ? 4.603 5.965 10.370 1.00 97.81 85 ALA A C 1
ATOM 687 O O . ALA A 1 85 ? 3.512 5.769 10.907 1.00 97.81 85 ALA A O 1
ATOM 688 N N . LYS A 1 86 ? 5.464 6.888 10.822 1.00 98.25 86 LYS A N 1
ATOM 689 C CA . LYS A 1 86 ? 5.175 7.760 11.972 1.00 98.25 86 LYS A CA 1
ATOM 690 C C . LYS A 1 86 ? 3.914 8.592 11.740 1.00 98.25 86 LYS A C 1
ATOM 692 O O . LYS A 1 86 ? 3.052 8.638 12.611 1.00 98.25 86 LYS A O 1
ATOM 697 N N . GLY A 1 87 ? 3.771 9.195 10.558 1.00 97.75 87 GLY A N 1
ATOM 698 C CA . GLY A 1 87 ? 2.586 9.979 10.203 1.00 97.75 87 GLY A CA 1
ATOM 699 C C . GLY A 1 87 ? 1.292 9.159 10.227 1.00 97.75 87 GLY A C 1
ATOM 700 O O . GLY A 1 87 ? 0.281 9.620 10.757 1.00 97.75 87 GLY A O 1
ATOM 701 N N . VAL A 1 88 ? 1.327 7.928 9.707 1.00 97.88 88 VAL A N 1
ATOM 702 C CA . VAL A 1 88 ? 0.188 6.997 9.752 1.00 97.88 88 VAL A CA 1
ATOM 703 C C . VAL A 1 88 ? -0.187 6.656 11.192 1.00 97.88 88 VAL A C 1
ATOM 705 O O . VAL A 1 88 ? -1.360 6.760 11.543 1.00 97.88 88 VAL A O 1
ATOM 708 N N . VAL A 1 89 ? 0.784 6.290 12.035 1.00 97.81 89 VAL A N 1
ATOM 709 C CA . VAL A 1 89 ? 0.531 5.948 13.446 1.00 97.81 89 VAL A CA 1
ATOM 710 C C . VAL A 1 89 ? -0.073 7.134 14.193 1.00 97.81 89 VAL A C 1
ATOM 712 O O . VAL A 1 89 ? -1.113 6.979 14.830 1.00 97.81 89 VAL A O 1
ATOM 715 N N . SER A 1 90 ? 0.507 8.329 14.058 1.00 97.94 90 SER A N 1
ATOM 716 C CA . SER A 1 90 ? -0.029 9.542 14.683 1.00 97.94 90 SER A CA 1
ATOM 717 C C . SER A 1 90 ? -1.465 9.826 14.244 1.00 97.94 90 SER A C 1
ATOM 719 O O . SER A 1 90 ? -2.316 10.116 15.084 1.00 97.94 90 SER A O 1
ATOM 721 N N . LYS A 1 91 ? -1.769 9.686 12.944 1.00 97.12 91 LYS A N 1
ATOM 722 C CA . LYS A 1 91 ? -3.141 9.838 12.442 1.00 97.12 91 LYS A CA 1
ATOM 723 C C . LYS A 1 91 ? -4.081 8.796 13.033 1.00 97.1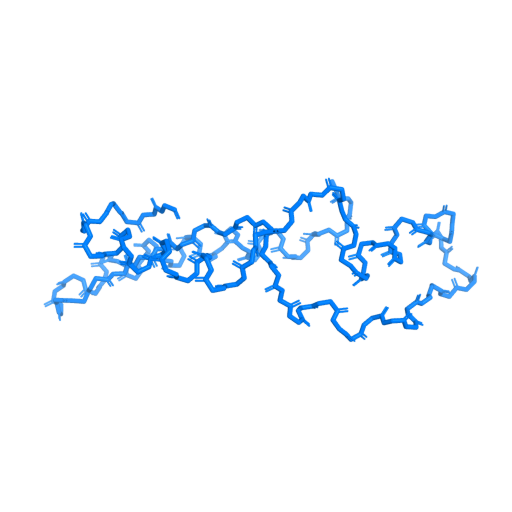2 91 LYS A C 1
ATOM 725 O O . LYS A 1 91 ? -5.170 9.173 13.434 1.00 97.12 91 LYS A O 1
ATOM 730 N N . LEU A 1 92 ? -3.684 7.523 13.100 1.00 96.88 92 LEU A N 1
ATOM 731 C CA . LEU A 1 92 ? -4.507 6.445 13.662 1.00 96.88 92 LEU A CA 1
ATOM 732 C C . LEU A 1 92 ? -4.838 6.678 15.142 1.00 96.88 92 LEU A C 1
ATOM 734 O O . LEU A 1 92 ? -5.988 6.487 15.537 1.00 96.88 92 LEU A O 1
ATOM 738 N N . LEU A 1 93 ? -3.860 7.128 15.934 1.00 97.25 93 LEU A N 1
ATOM 739 C CA . LEU A 1 93 ? -4.041 7.453 17.353 1.00 97.25 93 LEU A CA 1
ATOM 740 C C . LEU A 1 93 ? -4.970 8.655 17.571 1.00 97.2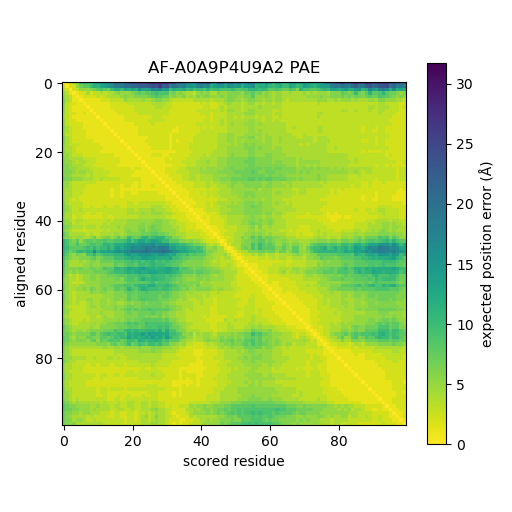5 93 LEU A C 1
ATOM 742 O O . LEU A 1 93 ? -5.693 8.691 18.561 1.00 97.25 93 LEU A O 1
ATOM 746 N N . ALA A 1 94 ? -5.028 9.591 16.620 1.00 97.00 94 ALA A N 1
ATOM 747 C CA . ALA A 1 94 ? -5.968 10.714 16.635 1.00 97.00 94 ALA A CA 1
ATOM 748 C C . ALA A 1 94 ? -7.421 10.321 16.283 1.00 97.00 94 ALA A C 1
ATOM 750 O O . ALA A 1 94 ? -8.262 11.193 16.081 1.00 97.00 94 ALA A O 1
ATOM 751 N N . ASN A 1 95 ? -7.723 9.020 16.195 1.00 93.62 95 ASN A N 1
ATOM 752 C CA . ASN A 1 95 ? -9.033 8.464 15.854 1.00 93.62 95 ASN A CA 1
ATOM 753 C C . ASN A 1 95 ? -9.644 9.089 14.580 1.00 93.62 95 ASN A C 1
ATOM 755 O O . ASN A 1 95 ? -10.707 9.710 14.623 1.00 93.62 95 ASN A O 1
ATOM 759 N N . PRO A 1 96 ? -8.995 8.906 13.421 1.00 94.19 96 PRO A N 1
ATOM 760 C CA . PRO A 1 96 ? -9.394 9.563 12.194 1.00 94.19 96 PRO A CA 1
ATOM 761 C C . PRO A 1 96 ? -10.660 8.907 11.637 1.00 94.19 96 PRO A C 1
ATOM 763 O O . PRO A 1 96 ? -11.086 7.823 12.074 1.00 94.19 96 PRO A O 1
ATOM 766 N N . GLY A 1 97 ? -11.216 9.554 10.612 1.00 93.50 97 GLY A N 1
ATOM 767 C CA . GLY A 1 97 ? -12.284 8.991 9.802 1.00 93.50 97 GLY A CA 1
ATOM 768 C C . GLY A 1 97 ? -11.910 7.641 9.164 1.00 93.50 97 GLY A C 1
ATOM 769 O O . GLY A 1 97 ? -10.756 7.206 9.195 1.00 93.50 97 GLY A O 1
ATOM 770 N N . PRO A 1 98 ? -12.889 6.959 8.555 1.00 92.19 98 PRO A N 1
ATOM 771 C CA . PRO A 1 98 ? -12.732 5.599 8.034 1.00 92.19 98 PRO A CA 1
ATOM 772 C C . PRO A 1 98 ? -11.720 5.455 6.883 1.00 92.19 98 PRO A C 1
ATOM 774 O O . PRO A 1 98 ? -11.314 4.332 6.565 1.00 92.19 98 PRO A O 1
ATOM 777 N N . LYS A 1 99 ? -11.346 6.572 6.251 1.00 93.81 99 LYS A N 1
ATOM 778 C CA . LYS A 1 99 ? -10.474 6.654 5.080 1.00 93.81 99 LYS A CA 1
ATOM 779 C C . LYS A 1 99 ? -9.675 7.958 5.127 1.00 93.81 99 LYS A C 1
ATOM 781 O O . LYS A 1 99 ? -10.290 9.012 5.294 1.00 93.81 99 LYS A O 1
ATOM 786 N N . PHE A 1 100 ? -8.350 7.892 4.983 1.00 94.19 100 PHE A N 1
ATOM 787 C CA . PHE A 1 100 ? -7.466 9.069 4.985 1.00 94.19 100 PHE A CA 1
ATOM 788 C C . PHE A 1 100 ? -6.114 8.811 4.322 1.00 94.19 100 PHE A C 1
ATOM 790 O O . PHE A 1 100 ? -5.810 7.628 4.060 1.00 94.19 100 PHE A O 1
#

Sequence (100 aa):
MLWQVTYAPLKRSLEILGDNLRLKLVPFGVKVVLIITGAVESKVHSYHQEWKLPDTSLYVVFEESFTKRAKGDNGSPRMDKQTYAKGVVSKLLANPGPKF

Secondary structure (DSSP, 8-state):
-TT-TTHHHHHHHHHHHHHHHHHHHGGGTPPP-B----SB--STTTT-TT----TT-TTGGGHHHHHHHHTT-SSPPPBPHHHHHHHHHHHHHT---SB-

Organism: NCBI:txid1392251

Mean predicted aligned error: 4.52 Å

Radius of gyration: 18.03 Å; Cα contacts (8 Å, |Δi|>4): 62; chains: 1; bounding box: 37×20×50 Å

Foldseek 3Di:
DVPCVPVVVVLVVVVVVLVVCQVVCVVVVDAGAAEDDDAADDCQLVPQQPPADDPPDPCNVCRVVVSCVSNPNPVDDHHYPVVVVVVVVVCVVVVDPRYD